Protein AF-A0A0X3PLL8-F1 (afdb_monomer_lite)

Foldseek 3Di:
DCPLVVLLVVLVVVCVVPVLPLVSLLSNLVSCVVVLVLVVSLVSLVSSCVNPVPPPSSVVSNVVSVVSVVVVVVVVVVVVVVVVVVVVVVVVVVVLCVVVVHDDDPPDDPPPDDPVLPADWDADPVRWIWDWDKDADVVQRDIDIDRTDTPPDDPVNVCCVVQPVVDGDPVPD

Radius of gyration: 30.32 Å; chains: 1; bounding box: 63×33×74 Å

Secondary structure (DSSP, 8-state):
---HHHHHHHHHHHHHH-TT-HHHHHHHHHHHHHTT-HHHHHHHHHHHHHH-TT-HHHHHHHHHHHHHHHHHHHHHHHHHHHHHHHHHHHHHHHHHHHHTTPPP--SSPP-S--GGG----EE-TT--EEEEEEEEETTTTEEEEEEEEETTS-HHHHHHHHS-TTS--TT--

pLDDT: mean 86.86, std 8.86, range [45.97, 95.44]

InterPro domains:
  IPR011990 Tetratricopeptide-like helical domain superfamily [G3DSA:1.25.40.10] (1-89)
  IPR011990 Tetratricopeptide-like helical domain superfamily [SSF48452] (1-62)
  IPR019734 Tetratricopeptide repeat [PS50005] (22-55)
  IPR044059 Cns1/TTC4, wheel domain [PF18972] (127-172)

Sequence (173 aa):
MKNYGSCVQDCRSAIKCDASHTKAYVQAAKTLILLSKYKEAVEMCTAGLEVSPSNEVLIDLKRKSEELETKSASKEAAKQSAIKNNCLQLVDAFKQLTSRGIVINMELPPVGLPESAGVQISFDHLNKIHWPVLFMYPEFGQTDFVQDVAEYVTIKHCLSQLLTPSDPPPWDV

Structure (mmCIF, N/CA/C/O backbone):
data_AF-A0A0X3PLL8-F1
#
_entry.id   AF-A0A0X3PLL8-F1
#
loop_
_atom_site.group_PDB
_atom_site.id
_atom_site.type_symbol
_atom_site.label_atom_id
_atom_site.label_alt_id
_atom_site.label_comp_id
_atom_site.label_asym_id
_atom_site.label_entity_id
_atom_site.label_seq_id
_atom_site.pdbx_PDB_ins_code
_atom_site.Cartn_x
_atom_site.Cartn_y
_atom_site.Cartn_z
_atom_site.occupancy
_atom_site.B_iso_or_equiv
_atom_site.auth_seq_id
_atom_site.auth_comp_id
_atom_site.auth_asym_id
_atom_site.auth_atom_id
_atom_site.pdbx_PDB_model_num
ATOM 1 N N . MET A 1 1 ? 3.414 1.476 35.919 1.00 45.97 1 MET A N 1
ATOM 2 C CA . MET A 1 1 ? 3.435 0.513 34.791 1.00 45.97 1 MET A CA 1
ATOM 3 C C . MET A 1 1 ? 2.052 0.455 34.156 1.00 45.97 1 MET A C 1
ATOM 5 O O . MET A 1 1 ? 1.081 0.355 34.890 1.00 45.97 1 MET A O 1
ATOM 9 N N . LYS A 1 2 ? 1.943 0.559 32.826 1.00 55.59 2 LYS A N 1
ATOM 10 C CA . LYS A 1 2 ? 0.671 0.520 32.077 1.00 55.59 2 LYS A CA 1
ATOM 11 C C . LYS A 1 2 ? 0.459 -0.875 31.462 1.00 55.59 2 LYS A C 1
ATOM 13 O O . LYS A 1 2 ? 0.557 -1.045 30.253 1.00 55.59 2 LYS A O 1
ATOM 18 N N . ASN A 1 3 ? 0.201 -1.878 32.303 1.00 76.06 3 ASN A N 1
ATOM 19 C CA . ASN A 1 3 ? -0.116 -3.242 31.856 1.00 76.06 3 ASN A CA 1
ATOM 20 C C . ASN A 1 3 ? -1.620 -3.380 31.593 1.00 76.06 3 ASN A C 1
ATOM 22 O O . ASN A 1 3 ? -2.371 -3.916 32.406 1.00 76.06 3 ASN A O 1
ATOM 26 N N . TYR A 1 4 ? -2.063 -2.873 30.443 1.00 76.56 4 TYR A N 1
ATOM 27 C CA . TYR A 1 4 ? -3.478 -2.863 30.065 1.00 76.56 4 TYR A CA 1
ATOM 28 C C . TYR A 1 4 ? -4.069 -4.275 29.896 1.00 76.56 4 TYR A C 1
ATOM 30 O O . TYR A 1 4 ? -5.219 -4.494 30.257 1.00 76.56 4 TYR A O 1
ATOM 38 N N . GLY A 1 5 ? -3.281 -5.250 29.425 1.00 75.94 5 GLY A N 1
ATOM 39 C CA . GLY A 1 5 ? -3.725 -6.646 29.297 1.00 75.94 5 GLY A CA 1
ATOM 40 C C . GLY A 1 5 ? -4.048 -7.305 30.644 1.00 75.94 5 GLY A C 1
ATOM 41 O O . GLY A 1 5 ? -5.129 -7.866 30.804 1.00 75.94 5 GLY A O 1
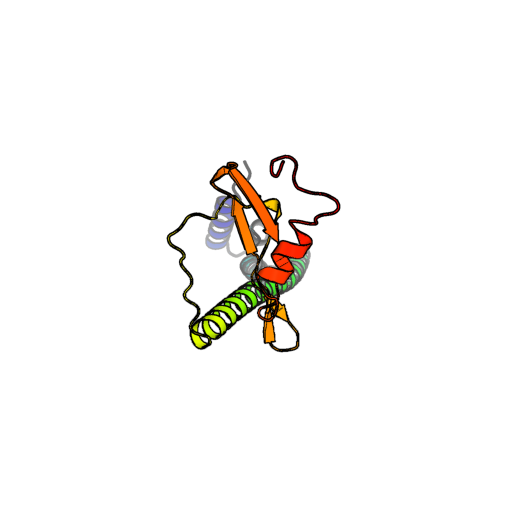ATOM 42 N N . SER A 1 6 ? -3.158 -7.154 31.632 1.00 82.62 6 SER A N 1
ATOM 43 C CA . SER A 1 6 ? -3.385 -7.647 33.003 1.00 82.62 6 SER A CA 1
ATOM 44 C C . SER A 1 6 ? -4.602 -6.976 33.635 1.00 82.62 6 SER A C 1
ATOM 46 O O . SER A 1 6 ? -5.456 -7.650 34.191 1.00 82.62 6 SER A O 1
ATOM 48 N N . CYS A 1 7 ? -4.748 -5.658 33.453 1.00 85.19 7 CYS A N 1
ATOM 49 C CA . CYS A 1 7 ? -5.857 -4.901 34.030 1.00 85.19 7 CYS A CA 1
ATOM 50 C C . CYS A 1 7 ? -7.234 -5.397 33.551 1.00 85.19 7 CYS A C 1
ATOM 52 O O . CYS A 1 7 ? -8.159 -5.489 34.357 1.00 85.19 7 CYS A O 1
ATOM 54 N N . VAL A 1 8 ? -7.383 -5.773 32.272 1.00 89.12 8 VAL A N 1
ATOM 55 C CA . VAL A 1 8 ? -8.637 -6.373 31.772 1.00 89.12 8 VAL A CA 1
ATOM 56 C C . VAL A 1 8 ? -8.911 -7.715 32.450 1.00 89.12 8 VAL A C 1
ATOM 58 O O . VAL A 1 8 ? -10.050 -7.994 32.818 1.00 89.12 8 VAL A O 1
ATOM 61 N N . GLN A 1 9 ? -7.884 -8.544 32.631 1.00 90.50 9 GLN A N 1
ATOM 62 C CA . GLN A 1 9 ? -8.017 -9.857 33.259 1.00 90.50 9 GLN A CA 1
ATOM 63 C C . GLN A 1 9 ? -8.355 -9.753 34.753 1.00 90.50 9 GLN A C 1
ATOM 65 O O . GLN A 1 9 ? -9.210 -10.496 35.241 1.00 90.50 9 GLN A O 1
ATOM 70 N N . ASP A 1 10 ? -7.766 -8.782 35.448 1.00 90.69 10 ASP A N 1
ATOM 71 C CA . ASP A 1 10 ? -8.071 -8.468 36.844 1.00 90.69 10 ASP A CA 1
ATOM 72 C C . ASP A 1 10 ? -9.520 -7.983 36.986 1.00 90.69 10 ASP A C 1
ATOM 74 O O . ASP A 1 10 ? -10.258 -8.469 37.842 1.00 90.69 10 ASP A O 1
ATOM 78 N N . CYS A 1 11 ? -9.978 -7.101 36.086 1.00 91.12 11 CYS A N 1
ATOM 79 C CA . CYS A 1 11 ? -11.372 -6.647 36.071 1.00 91.12 11 CYS A CA 1
ATOM 80 C C . CYS A 1 11 ? -12.345 -7.800 35.784 1.00 91.12 11 CYS A C 1
ATOM 82 O O . CYS A 1 11 ? -13.369 -7.911 36.452 1.00 91.12 11 CYS A O 1
ATOM 84 N N . ARG A 1 12 ? -12.026 -8.693 34.835 1.00 92.12 12 ARG A N 1
ATOM 85 C CA . ARG A 1 12 ? -12.840 -9.891 34.551 1.00 92.12 12 ARG A CA 1
ATOM 86 C C . ARG A 1 12 ? -12.913 -10.831 35.753 1.00 92.12 12 ARG A C 1
ATOM 88 O O . ARG A 1 12 ? -13.977 -11.370 36.040 1.00 92.12 12 ARG A O 1
ATOM 95 N N . SER A 1 13 ? -11.805 -11.006 36.468 1.00 91.94 13 SER A N 1
ATOM 96 C CA . SER A 1 13 ? -11.765 -11.821 37.686 1.00 91.94 13 SER A CA 1
ATOM 97 C C . SER A 1 13 ? -12.597 -11.190 38.805 1.00 91.94 13 SER A C 1
ATOM 99 O O . SER A 1 13 ? -13.370 -11.891 39.450 1.00 91.94 13 SER A O 1
ATOM 101 N N . ALA A 1 14 ? -12.521 -9.866 38.977 1.00 90.25 14 ALA A N 1
ATOM 102 C CA . ALA A 1 14 ? -13.350 -9.130 39.930 1.00 90.25 14 ALA A CA 1
ATOM 103 C C . ALA A 1 14 ? -14.849 -9.264 39.616 1.00 90.25 14 ALA A C 1
ATOM 105 O O . ALA A 1 14 ? -15.624 -9.540 40.522 1.00 90.25 14 ALA A O 1
ATOM 106 N N . ILE A 1 15 ? -15.240 -9.161 38.340 1.00 92.88 15 ILE A N 1
ATOM 107 C CA . ILE A 1 15 ? -16.625 -9.375 37.886 1.00 92.88 15 ILE A CA 1
ATOM 108 C C . ILE A 1 15 ? -17.085 -10.817 38.147 1.00 92.88 15 ILE A C 1
ATOM 110 O O . ILE A 1 15 ? -18.231 -11.049 38.514 1.00 92.88 15 ILE A O 1
ATOM 114 N N . LYS A 1 16 ? -16.196 -11.803 37.979 1.00 92.75 16 LYS A N 1
ATOM 115 C CA . LYS A 1 16 ? -16.512 -13.211 38.256 1.00 92.75 16 LYS A CA 1
ATOM 116 C C . LYS A 1 16 ? -16.749 -13.470 39.748 1.00 92.75 16 LYS A C 1
ATOM 118 O O . LYS A 1 16 ? -17.575 -14.313 40.084 1.00 92.75 16 LYS A O 1
ATOM 123 N N . CYS A 1 17 ? -16.018 -12.778 40.621 1.00 92.44 17 CYS A N 1
ATOM 124 C CA . CYS A 1 17 ? -16.203 -12.860 42.070 1.00 92.44 17 CYS A CA 1
ATOM 125 C C . CYS A 1 17 ? -17.433 -12.074 42.543 1.00 92.44 17 CYS A C 1
ATOM 127 O O . CYS A 1 17 ? -18.163 -12.548 43.407 1.00 92.44 17 CYS A O 1
ATOM 129 N N . ASP A 1 18 ? -17.657 -10.888 41.978 1.00 89.56 18 ASP A N 1
ATOM 130 C CA . ASP A 1 18 ? -18.791 -10.018 42.271 1.00 89.56 18 ASP A CA 1
ATOM 131 C C . ASP A 1 18 ? -19.335 -9.404 40.976 1.00 89.56 18 ASP A C 1
ATOM 133 O O . ASP A 1 18 ? -18.842 -8.390 40.468 1.00 89.56 18 ASP A O 1
ATOM 137 N N . ALA A 1 19 ? -20.404 -10.012 40.462 1.00 89.75 19 ALA A N 1
ATOM 138 C CA . ALA A 1 19 ? -21.064 -9.557 39.246 1.00 89.75 19 ALA A CA 1
ATOM 139 C C . ALA A 1 19 ? -21.735 -8.184 39.415 1.00 89.75 19 ALA A C 1
ATOM 141 O O . ALA A 1 19 ? -22.005 -7.527 38.411 1.00 89.75 19 ALA A O 1
ATOM 142 N N . SER A 1 20 ? -21.965 -7.723 40.654 1.00 89.44 20 SER A N 1
ATOM 143 C CA . SER A 1 20 ? -22.553 -6.413 40.946 1.00 89.44 20 SER A CA 1
ATOM 144 C C . SER A 1 20 ? -21.531 -5.265 40.923 1.00 89.44 20 SER A C 1
ATOM 146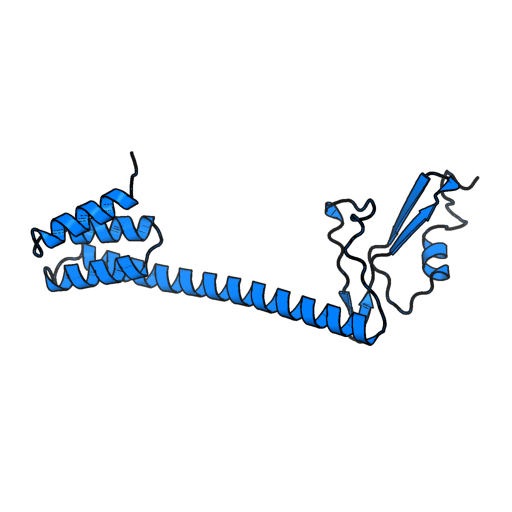 O O . SER A 1 20 ? -21.896 -4.088 40.996 1.00 89.44 20 SER A O 1
ATOM 148 N N . HIS A 1 21 ? -20.237 -5.577 40.776 1.00 90.44 21 HIS A N 1
ATOM 149 C CA . HIS A 1 21 ? -19.154 -4.610 40.911 1.00 90.44 21 HIS A CA 1
ATOM 150 C C . HIS A 1 21 ? -19.021 -3.654 39.708 1.00 90.44 21 HIS A C 1
ATOM 152 O O . HIS A 1 21 ? -18.151 -3.788 38.843 1.00 90.44 21 HIS A O 1
ATOM 158 N N . THR A 1 22 ? -19.848 -2.604 39.681 1.00 89.31 22 THR A N 1
ATO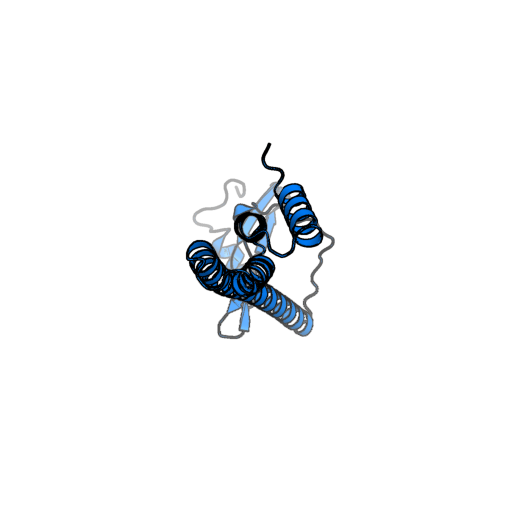M 159 C CA . THR A 1 22 ? -19.955 -1.642 38.565 1.00 89.31 22 THR A CA 1
ATOM 160 C C . THR A 1 22 ? -18.624 -0.972 38.189 1.00 89.31 22 THR A C 1
ATOM 162 O O . THR A 1 22 ? -18.370 -0.695 37.015 1.00 89.31 22 THR A O 1
ATOM 165 N N . LYS A 1 23 ? -17.728 -0.733 39.159 1.00 90.31 23 LYS A N 1
ATOM 166 C CA . LYS A 1 23 ? -16.418 -0.104 38.903 1.00 90.31 23 LYS A CA 1
ATOM 167 C C . LYS A 1 23 ? -15.497 -0.979 38.047 1.00 90.31 23 LYS A C 1
ATOM 169 O O . LYS A 1 23 ? -14.766 -0.421 37.227 1.00 90.31 23 LYS A O 1
ATOM 174 N N . ALA A 1 24 ? -15.552 -2.309 38.178 1.00 92.56 24 ALA A N 1
ATOM 175 C CA . ALA A 1 24 ? -14.764 -3.195 37.319 1.00 92.56 24 ALA A CA 1
ATOM 176 C C . ALA A 1 24 ? -15.238 -3.151 35.867 1.00 92.56 24 ALA A C 1
ATOM 178 O O . ALA A 1 24 ? -14.392 -3.117 34.979 1.00 92.56 24 ALA A O 1
ATOM 179 N N . TYR A 1 25 ? -16.547 -3.059 35.608 1.00 93.50 25 TYR A N 1
ATOM 180 C CA . TYR A 1 25 ? -17.060 -2.889 34.242 1.00 93.50 25 TYR A CA 1
ATOM 181 C C . TYR A 1 25 ? -16.582 -1.577 33.612 1.00 93.50 25 TYR A C 1
ATOM 183 O O . TYR A 1 25 ? -16.066 -1.578 32.494 1.00 93.50 25 TYR A O 1
ATOM 191 N N . VAL A 1 26 ? -16.665 -0.462 34.351 1.00 93.81 26 VAL A N 1
ATOM 192 C CA . VAL A 1 26 ? -16.171 0.848 33.887 1.00 93.81 26 VAL A CA 1
ATOM 193 C C . VAL A 1 26 ? -14.673 0.790 33.577 1.00 93.81 26 VAL A C 1
ATOM 195 O O . VAL A 1 26 ? -14.226 1.283 32.538 1.00 93.81 26 VAL A O 1
ATOM 198 N N . GLN A 1 27 ? -13.881 0.191 34.470 1.00 94.19 27 GLN A N 1
ATOM 199 C CA . GLN A 1 27 ? -12.434 0.094 34.302 1.00 94.19 27 GLN A CA 1
ATOM 200 C C . GLN A 1 27 ? -12.046 -0.858 33.159 1.00 94.19 27 GLN A C 1
ATOM 202 O O . GLN A 1 27 ? -11.142 -0.532 32.382 1.00 94.19 27 GLN A O 1
ATOM 207 N N . ALA A 1 28 ? -12.753 -1.979 32.997 1.00 93.56 28 ALA A N 1
ATOM 208 C CA . ALA A 1 28 ? -12.575 -2.906 31.884 1.00 93.56 28 ALA A CA 1
ATOM 209 C C . ALA A 1 28 ? -12.850 -2.213 30.546 1.00 93.56 28 ALA A C 1
ATOM 211 O O . ALA A 1 28 ? -11.991 -2.235 29.665 1.00 93.56 28 ALA A O 1
ATOM 212 N N . ALA A 1 29 ? -13.988 -1.525 30.417 1.00 94.69 29 ALA A N 1
ATOM 213 C CA . ALA A 1 29 ? -14.362 -0.808 29.201 1.00 94.69 29 ALA A CA 1
ATOM 214 C C . ALA A 1 29 ? -13.333 0.270 28.824 1.00 94.69 29 ALA A C 1
ATOM 216 O O . ALA A 1 29 ? -12.842 0.292 27.695 1.00 94.69 29 ALA A O 1
ATOM 217 N N . LYS A 1 30 ? -12.911 1.112 29.782 1.00 94.56 30 LYS A N 1
ATOM 218 C CA . LYS A 1 30 ? -11.845 2.109 29.562 1.00 94.56 30 LYS A CA 1
ATOM 219 C C . LYS A 1 30 ? -10.550 1.467 29.066 1.00 94.56 30 LYS A C 1
ATOM 221 O O . LYS A 1 30 ? -9.910 1.988 28.155 1.00 94.56 30 LYS A O 1
ATOM 226 N N . THR A 1 31 ? -10.166 0.340 29.656 1.00 93.62 31 THR A N 1
ATOM 227 C CA . THR A 1 31 ? -8.930 -0.364 29.304 1.00 93.62 31 THR A CA 1
ATOM 228 C C . THR A 1 31 ? -9.017 -1.001 27.915 1.00 93.62 31 THR A C 1
ATOM 230 O O . THR A 1 31 ? -8.065 -0.919 27.142 1.00 93.62 31 THR A O 1
ATOM 233 N N . LEU A 1 32 ? -10.170 -1.564 27.551 1.00 93.81 32 LEU A N 1
ATOM 234 C CA . LEU A 1 32 ? -10.421 -2.140 26.228 1.00 93.81 32 LEU A C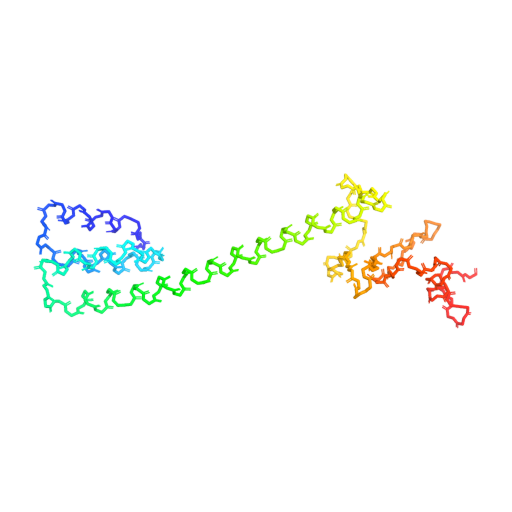A 1
ATOM 235 C C . LEU A 1 32 ? -10.428 -1.078 25.120 1.00 93.81 32 LEU A C 1
ATOM 237 O O . LEU A 1 32 ? -9.855 -1.315 24.057 1.00 93.81 32 LEU A O 1
ATOM 241 N N . ILE A 1 33 ? -10.968 0.117 25.386 1.00 93.38 33 ILE A N 1
ATOM 242 C CA . ILE A 1 33 ? -10.871 1.267 24.470 1.00 93.38 33 ILE A CA 1
ATOM 243 C C . ILE A 1 33 ? -9.403 1.650 24.227 1.00 93.38 33 ILE A C 1
ATOM 245 O O . ILE A 1 33 ? -9.017 1.887 23.084 1.00 93.38 33 ILE A O 1
ATOM 249 N N . LEU A 1 34 ? -8.568 1.678 25.276 1.00 91.62 34 LEU A N 1
ATOM 250 C CA . LEU A 1 34 ? -7.130 1.962 25.146 1.00 91.62 34 LEU A CA 1
ATOM 251 C C . LEU A 1 34 ? -6.386 0.884 24.342 1.00 91.62 34 LEU A C 1
ATOM 253 O O . LEU A 1 34 ? -5.420 1.197 23.652 1.00 91.62 34 LEU A O 1
ATOM 257 N N . LEU A 1 35 ? -6.853 -0.364 24.393 1.00 91.44 35 LEU A N 1
ATOM 258 C CA . LEU A 1 35 ? -6.341 -1.477 23.588 1.00 91.44 35 LEU A CA 1
ATOM 259 C C . LEU A 1 35 ? -6.934 -1.534 22.170 1.00 91.44 35 LEU A C 1
ATOM 261 O O . LEU A 1 35 ? -6.649 -2.473 21.434 1.00 91.44 35 LEU A O 1
ATOM 265 N N . SER A 1 36 ? -7.760 -0.558 21.777 1.00 91.81 36 SER A N 1
ATOM 266 C CA . SER A 1 36 ? -8.498 -0.543 20.503 1.00 91.81 36 SER A CA 1
ATOM 267 C C . SER A 1 36 ? -9.415 -1.758 20.282 1.00 91.81 36 SER A C 1
ATOM 269 O O . SER A 1 36 ? -9.808 -2.066 19.159 1.00 91.81 36 SER A O 1
ATOM 271 N N . LYS A 1 37 ? -9.798 -2.443 21.366 1.00 92.50 37 LYS A N 1
ATOM 272 C CA . LYS A 1 37 ? -10.725 -3.581 21.379 1.00 92.50 37 LYS A CA 1
ATOM 273 C C . LYS A 1 37 ? -12.153 -3.084 21.597 1.00 92.50 37 LYS A C 1
ATOM 275 O O . LYS A 1 37 ? -12.775 -3.365 22.619 1.00 92.50 37 LYS A O 1
ATOM 280 N N . TYR A 1 38 ? -12.652 -2.290 20.653 1.00 94.00 38 TYR A N 1
ATOM 281 C CA . TYR A 1 38 ? -13.910 -1.550 20.813 1.00 94.00 38 TYR A CA 1
ATOM 282 C C . TYR A 1 38 ? -15.129 -2.464 20.973 1.00 94.00 38 TYR A C 1
ATOM 284 O O . TYR A 1 38 ? -15.948 -2.217 21.851 1.00 94.00 38 TYR A O 1
ATOM 292 N N . LYS A 1 39 ? -15.191 -3.569 20.220 1.00 93.50 39 LYS A N 1
ATOM 293 C CA . LYS A 1 39 ? -16.268 -4.562 20.329 1.00 93.50 39 LYS A CA 1
ATOM 294 C C . LYS A 1 39 ? -16.365 -5.170 21.732 1.00 93.50 39 LYS A C 1
ATOM 296 O O . LYS A 1 39 ? -17.421 -5.139 22.355 1.00 93.50 39 LYS A O 1
ATOM 301 N N . GLU A 1 40 ? -15.231 -5.623 22.274 1.00 93.50 40 GLU A N 1
ATOM 302 C CA . GLU A 1 40 ? -15.164 -6.133 23.651 1.00 93.50 40 GLU A CA 1
ATOM 303 C C . GLU A 1 40 ? -15.544 -5.033 24.667 1.00 93.50 40 GLU A C 1
ATOM 305 O O . GLU A 1 40 ? -16.154 -5.323 25.693 1.00 93.50 40 GLU A O 1
ATOM 310 N N . ALA A 1 41 ? -15.212 -3.761 24.408 1.00 95.00 41 ALA A N 1
ATOM 311 C CA . ALA A 1 41 ? -15.599 -2.652 25.284 1.00 95.00 41 ALA A CA 1
ATOM 312 C C . ALA A 1 41 ? -17.123 -2.423 25.305 1.00 95.00 41 ALA A C 1
ATOM 314 O O . ALA A 1 41 ? -17.684 -2.213 26.380 1.00 95.00 41 ALA A O 1
ATOM 315 N N . VAL A 1 42 ? -17.797 -2.509 24.151 1.00 95.44 42 VAL A N 1
ATOM 316 C CA . VAL A 1 42 ? -19.266 -2.412 24.044 1.00 95.44 42 VAL A CA 1
ATOM 317 C C . VAL A 1 42 ? -19.950 -3.549 24.805 1.00 95.44 42 VAL A C 1
ATOM 319 O O . VAL A 1 42 ? -20.920 -3.307 25.530 1.00 95.44 42 VAL A O 1
ATOM 322 N N . GLU A 1 43 ? -19.424 -4.771 24.694 1.00 94.94 43 GLU A N 1
ATOM 323 C CA . GLU A 1 43 ? -19.909 -5.939 25.439 1.00 94.94 43 GLU A CA 1
ATOM 324 C C . GLU A 1 43 ? -19.786 -5.719 26.956 1.00 94.94 43 GLU A C 1
ATOM 326 O O . GLU A 1 43 ? -20.760 -5.901 27.688 1.00 94.94 43 GLU A O 1
ATOM 331 N N . MET A 1 44 ? -18.630 -5.235 27.434 1.00 93.56 44 MET A N 1
ATOM 332 C CA . MET A 1 44 ? -18.428 -4.929 28.859 1.00 93.56 44 MET A CA 1
ATOM 333 C C . MET A 1 44 ? -19.332 -3.802 29.363 1.00 93.56 44 MET A C 1
ATOM 335 O O . MET A 1 44 ? -19.848 -3.891 30.477 1.00 93.56 44 MET A O 1
ATOM 339 N N . CYS A 1 45 ? -19.552 -2.750 28.570 1.00 94.44 45 CYS A N 1
ATOM 340 C CA . CYS A 1 45 ? -20.483 -1.692 28.953 1.00 94.44 45 CYS A CA 1
ATOM 341 C C . CYS A 1 45 ? -21.925 -2.195 29.017 1.00 94.44 45 CYS A C 1
ATOM 343 O O . CYS A 1 45 ? -22.656 -1.819 29.926 1.00 94.44 45 CYS A O 1
ATOM 345 N N . THR A 1 46 ? -22.334 -3.048 28.074 1.00 94.62 46 THR A N 1
ATOM 346 C CA . THR A 1 46 ? -23.695 -3.596 28.033 1.00 94.62 46 THR A CA 1
ATOM 347 C C . THR A 1 46 ? -23.958 -4.486 29.247 1.00 94.62 46 THR A C 1
ATOM 349 O O . THR A 1 46 ? -24.938 -4.255 29.946 1.00 94.62 46 THR A O 1
ATOM 352 N N . ALA A 1 47 ? -23.028 -5.386 29.585 1.00 93.50 47 ALA A N 1
ATOM 353 C CA . ALA A 1 47 ? -23.115 -6.196 30.802 1.00 93.50 47 ALA A CA 1
ATOM 354 C C . ALA A 1 47 ? -23.131 -5.336 32.083 1.00 93.50 47 ALA A C 1
ATOM 356 O O . ALA A 1 47 ? -23.901 -5.585 33.005 1.00 93.50 47 ALA A O 1
ATOM 357 N N . GLY A 1 48 ? -22.325 -4.269 32.141 1.00 92.44 48 GLY A N 1
ATOM 358 C CA . GLY A 1 48 ? -22.334 -3.352 33.285 1.00 92.44 48 GLY A CA 1
ATOM 359 C C . GLY A 1 48 ? -23.647 -2.570 33.441 1.00 92.44 48 GLY A C 1
ATOM 360 O O . GLY A 1 48 ? -24.035 -2.246 34.565 1.00 92.44 48 GLY A O 1
ATOM 361 N N . LEU A 1 49 ? -24.338 -2.271 32.336 1.00 93.12 49 LEU A N 1
ATOM 362 C CA . LEU A 1 49 ? -25.632 -1.579 32.335 1.00 93.12 49 LEU A CA 1
ATOM 363 C C . LEU A 1 49 ? -26.792 -2.490 32.748 1.00 93.12 49 LEU A C 1
ATOM 365 O O . LEU A 1 49 ? -27.760 -1.988 33.307 1.00 93.12 49 LEU A O 1
ATOM 369 N N . GLU A 1 50 ? -26.695 -3.808 32.550 1.00 93.38 50 GLU A N 1
ATOM 370 C CA . GLU A 1 50 ? -27.666 -4.764 33.113 1.00 93.38 50 GLU A CA 1
ATOM 371 C C . GLU A 1 50 ? -27.659 -4.733 34.650 1.00 93.38 50 GLU A C 1
ATOM 373 O O . GLU A 1 50 ? -28.698 -4.871 35.291 1.00 93.38 50 GLU A O 1
ATOM 378 N N . VAL A 1 51 ? -26.485 -4.491 35.241 1.00 91.00 51 VAL A N 1
ATOM 379 C CA . VAL A 1 51 ? -26.282 -4.407 36.694 1.00 91.00 51 VAL A CA 1
ATOM 380 C C . VAL A 1 51 ? -26.622 -3.017 37.238 1.00 91.00 51 VAL A C 1
ATOM 382 O O . VAL A 1 51 ? -27.193 -2.886 38.318 1.00 91.00 51 VAL A O 1
ATOM 385 N N . SER A 1 52 ? -26.249 -1.960 36.512 1.00 89.38 52 SER A N 1
ATOM 386 C CA . SER A 1 52 ? -26.486 -0.570 36.909 1.00 89.38 52 SER A CA 1
ATOM 387 C C . SER A 1 52 ? -27.011 0.249 35.723 1.00 89.38 52 SER A C 1
ATOM 389 O O . SER A 1 52 ? -26.238 0.959 35.070 1.00 89.38 52 SER A O 1
ATOM 391 N N . PRO A 1 53 ? -28.331 0.194 35.450 1.00 89.19 53 PRO A N 1
ATOM 392 C CA . PRO A 1 53 ? -28.925 0.824 34.266 1.00 89.19 53 PRO A CA 1
ATOM 393 C C . PRO A 1 53 ? -28.774 2.348 34.217 1.00 89.19 53 PRO A C 1
ATOM 395 O O . PRO A 1 53 ? -28.757 2.935 33.141 1.00 89.19 53 PRO A O 1
ATOM 398 N N . SER A 1 54 ? -28.646 2.997 35.380 1.00 90.44 54 SER A N 1
ATOM 399 C CA . SER A 1 54 ? -28.545 4.458 35.500 1.00 90.44 54 SER A CA 1
ATOM 400 C C . SER A 1 54 ? -27.099 4.976 35.526 1.00 90.44 54 SER A C 1
ATOM 402 O O . SER A 1 54 ? -26.867 6.137 35.864 1.00 90.44 54 SER A O 1
ATOM 404 N N . ASN A 1 55 ? -26.101 4.136 35.229 1.00 91.38 55 ASN A N 1
ATOM 405 C CA . ASN A 1 55 ? -24.704 4.555 35.278 1.00 91.38 55 ASN A CA 1
ATOM 406 C C . ASN A 1 55 ? -24.312 5.368 34.032 1.00 91.38 55 ASN A C 1
ATOM 408 O O . ASN A 1 55 ? -23.962 4.807 32.993 1.00 91.38 55 ASN A O 1
ATOM 412 N N . GLU A 1 56 ? -24.299 6.695 34.162 1.00 93.50 56 GLU A N 1
ATOM 413 C CA . GLU A 1 56 ? -23.956 7.621 33.072 1.00 93.50 56 GLU A CA 1
ATOM 414 C C . GLU A 1 56 ? -22.579 7.348 32.444 1.00 93.50 56 GLU A C 1
ATOM 416 O O . GLU A 1 56 ? -22.406 7.486 31.234 1.00 93.50 56 GLU A O 1
ATOM 421 N N . VAL A 1 57 ? -21.601 6.897 33.239 1.00 93.94 57 VAL A N 1
ATOM 422 C CA . VAL A 1 57 ? -20.242 6.617 32.749 1.00 93.94 57 VAL A CA 1
ATOM 423 C C . VAL A 1 57 ? -20.238 5.426 31.792 1.00 93.94 57 VAL A C 1
ATOM 425 O O . VAL A 1 57 ? -19.542 5.460 30.779 1.00 93.94 57 VAL A O 1
ATOM 428 N N . LEU A 1 58 ? -21.002 4.372 32.087 1.00 92.50 58 LEU A N 1
ATOM 429 C CA . LEU A 1 58 ? -21.112 3.208 31.204 1.00 92.50 58 LEU A CA 1
ATOM 430 C C . LEU A 1 58 ? -21.864 3.540 29.912 1.00 92.50 58 LEU A C 1
ATOM 432 O O . LEU A 1 58 ? -21.468 3.060 28.850 1.00 92.50 58 LEU A O 1
ATOM 436 N N . ILE A 1 59 ? -22.892 4.391 29.987 1.00 93.94 59 ILE A N 1
ATOM 437 C CA . ILE A 1 59 ? -23.627 4.874 28.810 1.00 93.94 59 ILE A CA 1
ATOM 438 C C . ILE A 1 59 ? -22.685 5.657 27.885 1.00 93.94 59 ILE A C 1
ATOM 440 O O . ILE A 1 59 ? -22.609 5.364 26.689 1.00 93.94 59 ILE A O 1
ATOM 444 N N . ASP A 1 60 ? -21.913 6.604 28.429 1.00 95.19 60 ASP A N 1
ATOM 445 C CA . ASP A 1 60 ? -20.974 7.403 27.635 1.00 95.19 60 ASP A CA 1
ATOM 446 C C . ASP A 1 60 ? -19.847 6.547 27.035 1.00 95.19 60 ASP A C 1
ATOM 448 O O . ASP A 1 60 ? -19.524 6.665 25.849 1.00 95.19 60 ASP A O 1
ATOM 452 N N . LEU A 1 61 ? -19.287 5.616 27.818 1.00 94.62 61 LEU A N 1
ATOM 453 C CA . LEU A 1 61 ? -18.258 4.691 27.335 1.00 94.62 61 LEU A CA 1
ATOM 454 C C . LEU A 1 61 ? -18.779 3.754 26.245 1.00 94.62 61 LEU A C 1
ATOM 456 O O . LEU A 1 61 ? -18.032 3.458 25.310 1.00 94.62 61 LEU A O 1
ATOM 460 N N . LYS A 1 62 ? -20.033 3.294 26.340 1.00 94.81 62 LYS A N 1
ATOM 461 C CA . LYS A 1 62 ? -20.671 2.473 25.304 1.00 94.81 62 LYS A CA 1
ATOM 462 C C . LYS A 1 62 ? -20.778 3.245 23.995 1.00 94.81 62 LYS A C 1
ATOM 464 O O . LYS A 1 62 ? -20.199 2.809 23.003 1.00 94.81 62 LYS A O 1
ATOM 469 N N . ARG A 1 63 ? -21.401 4.428 24.025 1.00 95.44 63 ARG A N 1
ATOM 470 C CA . ARG A 1 63 ? -21.545 5.307 22.855 1.00 95.44 63 ARG A CA 1
ATOM 471 C C . ARG A 1 63 ? -20.190 5.602 22.211 1.00 95.44 63 ARG A C 1
ATOM 473 O O . ARG A 1 63 ? -20.013 5.443 21.007 1.00 95.44 63 ARG A O 1
ATOM 480 N N . LYS A 1 64 ? -19.194 5.966 23.025 1.00 95.38 64 LYS A N 1
ATOM 481 C CA . LYS A 1 64 ? -17.829 6.222 22.551 1.00 95.38 64 LYS A CA 1
ATOM 482 C C . LYS A 1 64 ? -17.190 4.989 21.906 1.00 95.38 64 LYS A C 1
ATOM 484 O O . LYS A 1 64 ? -16.459 5.129 20.929 1.00 95.38 64 LYS A O 1
ATOM 489 N N . SER A 1 65 ? -17.431 3.797 22.447 1.00 94.25 65 SER A N 1
ATOM 490 C CA . SER A 1 65 ? -16.891 2.548 21.898 1.00 94.25 65 SER A CA 1
ATOM 491 C C . SER A 1 65 ? -17.543 2.189 20.562 1.00 94.25 65 SER A C 1
ATOM 493 O O . SER A 1 65 ? -16.821 1.839 19.636 1.00 94.25 65 SER A O 1
ATOM 495 N N . GLU A 1 66 ? -18.858 2.365 20.418 1.00 94.81 66 GLU A N 1
ATOM 496 C CA . GLU A 1 66 ? -19.596 2.150 19.160 1.00 94.81 66 GLU A CA 1
ATOM 497 C C . GLU A 1 66 ? -19.145 3.135 18.059 1.00 94.81 66 GLU A C 1
ATOM 499 O O . GLU A 1 66 ? -18.879 2.752 16.915 1.00 94.81 66 GLU A O 1
ATOM 504 N N . GLU A 1 67 ? -18.962 4.415 18.407 1.00 94.38 67 GLU A N 1
ATOM 505 C CA . GLU A 1 67 ? -18.409 5.426 17.494 1.00 94.38 67 GLU A CA 1
ATOM 506 C C . GLU A 1 67 ? -16.975 5.091 17.044 1.00 94.38 67 GLU A C 1
ATOM 508 O O . GLU A 1 67 ? -16.593 5.347 15.899 1.00 94.38 67 GLU A O 1
ATOM 513 N N . LEU A 1 68 ? -16.147 4.540 17.936 1.00 92.81 68 LEU A N 1
ATOM 514 C CA . LEU A 1 68 ? -14.779 4.134 17.606 1.00 92.81 68 LEU A CA 1
ATOM 515 C C . LEU A 1 68 ? -14.741 2.832 16.799 1.00 92.81 68 LEU A C 1
ATOM 517 O O . LEU A 1 68 ? -13.923 2.718 15.886 1.00 92.81 68 LEU A O 1
ATOM 521 N N . GLU A 1 69 ? -15.633 1.884 17.079 1.00 92.31 69 GLU A N 1
ATOM 522 C CA . GLU A 1 69 ? -15.767 0.632 16.337 1.00 92.31 69 GLU A CA 1
ATOM 523 C C . GLU A 1 69 ? -16.142 0.893 14.878 1.00 92.31 69 GLU A C 1
ATOM 525 O O . GLU A 1 69 ? -15.449 0.428 13.978 1.00 92.31 69 GLU A O 1
ATOM 530 N N . THR A 1 70 ? -17.169 1.708 14.629 1.00 89.56 70 THR A N 1
ATOM 531 C CA . THR A 1 70 ? -17.602 2.076 13.268 1.00 89.56 70 THR A CA 1
ATOM 532 C C . THR A 1 70 ? -16.502 2.808 12.486 1.00 89.56 70 THR A C 1
ATOM 534 O O . THR A 1 70 ? -16.241 2.505 11.315 1.00 89.56 70 THR A O 1
ATOM 537 N N . LYS A 1 71 ? -15.771 3.723 13.137 1.00 89.69 71 LYS A N 1
ATOM 538 C CA . LYS A 1 71 ? -14.602 4.398 12.543 1.00 89.69 71 LYS A CA 1
ATOM 539 C C . LYS A 1 71 ? -13.435 3.443 12.277 1.00 89.69 71 LYS A C 1
ATOM 541 O O . LYS A 1 71 ? -12.730 3.608 11.286 1.00 89.69 71 LYS A O 1
ATOM 546 N N . SER A 1 72 ? -13.203 2.465 13.148 1.00 87.00 72 SER A N 1
ATOM 547 C CA . SER A 1 72 ? -12.136 1.474 12.980 1.00 87.00 72 SER A CA 1
ATOM 548 C C . SER A 1 72 ? -12.472 0.475 11.874 1.00 87.00 72 SER A C 1
ATOM 550 O O . SER A 1 72 ? -11.660 0.255 10.982 1.00 87.00 72 SER A O 1
ATOM 552 N N . ALA A 1 73 ? -13.696 -0.054 11.865 1.00 86.00 73 ALA A N 1
ATOM 553 C CA . ALA A 1 73 ? -14.183 -0.989 10.858 1.00 86.00 73 ALA A CA 1
ATOM 554 C C . ALA A 1 73 ? -14.176 -0.375 9.453 1.00 86.00 73 ALA A C 1
ATOM 556 O O . ALA A 1 73 ? -13.729 -1.018 8.510 1.00 86.00 73 ALA A O 1
ATOM 557 N N . SER A 1 74 ? -14.596 0.887 9.307 1.00 82.94 74 SER A N 1
ATOM 558 C CA . SER A 1 74 ? -14.529 1.587 8.016 1.00 82.94 74 SER A CA 1
ATOM 559 C C . SER A 1 74 ? -13.088 1.806 7.543 1.00 82.94 74 SER A C 1
ATOM 561 O O . SER A 1 74 ? -12.796 1.592 6.368 1.00 82.94 74 SER A O 1
ATOM 563 N N . LYS A 1 75 ? -12.159 2.154 8.444 1.00 82.50 75 LYS A N 1
ATOM 564 C CA . LYS A 1 75 ? -10.724 2.248 8.121 1.00 82.50 75 LYS A CA 1
ATOM 565 C C . LYS A 1 75 ? -10.119 0.898 7.738 1.00 82.50 75 LYS A C 1
ATOM 567 O O . LYS A 1 75 ? -9.335 0.839 6.796 1.00 82.50 75 LYS A O 1
ATOM 572 N N . GLU A 1 76 ? -10.463 -0.167 8.451 1.00 81.75 76 GLU A N 1
ATOM 573 C CA . GLU A 1 76 ? -9.955 -1.516 8.194 1.00 81.75 76 GLU A CA 1
ATOM 574 C C . GLU A 1 76 ? -10.502 -2.071 6.874 1.00 81.75 76 GLU A C 1
ATOM 576 O O . GLU A 1 76 ? -9.739 -2.573 6.052 1.00 81.75 76 GLU A O 1
ATOM 581 N N . ALA A 1 77 ? -11.796 -1.877 6.605 1.00 82.62 77 ALA A N 1
ATOM 582 C CA . ALA A 1 77 ? -12.415 -2.222 5.330 1.00 82.62 77 ALA A CA 1
ATOM 583 C C . ALA A 1 77 ? -11.804 -1.425 4.168 1.00 82.62 77 ALA A C 1
ATOM 585 O O . ALA A 1 77 ? -11.503 -2.002 3.125 1.00 82.62 77 ALA A O 1
ATOM 586 N N . ALA A 1 78 ? -11.547 -0.124 4.352 1.00 83.25 78 ALA A N 1
ATOM 587 C CA . ALA A 1 78 ? -10.873 0.696 3.348 1.00 83.25 78 ALA A CA 1
ATOM 588 C C . ALA A 1 78 ? -9.458 0.172 3.054 1.00 83.25 78 ALA A C 1
ATOM 590 O O . ALA A 1 78 ? -9.118 -0.042 1.891 1.00 83.25 78 ALA A O 1
ATOM 591 N N . LYS A 1 79 ? -8.660 -0.129 4.088 1.00 79.31 79 LYS A N 1
ATOM 592 C CA . LYS A 1 79 ? -7.322 -0.724 3.926 1.00 79.31 79 LYS A CA 1
ATOM 593 C C . LYS A 1 79 ? -7.373 -2.081 3.224 1.00 79.31 79 LYS A C 1
ATOM 595 O O . LYS A 1 79 ? -6.624 -2.299 2.277 1.00 79.31 79 LYS A O 1
ATOM 600 N N . GLN A 1 80 ? -8.270 -2.973 3.642 1.00 78.00 80 GLN A N 1
ATOM 601 C CA . GLN A 1 80 ? -8.430 -4.291 3.022 1.00 78.00 80 GLN A CA 1
ATOM 602 C C . GLN A 1 80 ? -8.886 -4.183 1.567 1.00 78.00 80 GLN A C 1
ATOM 604 O O . GLN A 1 80 ? -8.374 -4.905 0.714 1.00 78.00 80 GLN A O 1
ATOM 609 N N . SER A 1 81 ? -9.796 -3.257 1.257 1.00 79.50 81 SER A N 1
ATOM 610 C CA . SER A 1 81 ? -10.229 -3.003 -0.118 1.00 79.50 81 SER A CA 1
ATOM 611 C C . SER A 1 81 ? -9.098 -2.446 -0.987 1.00 79.50 81 SER A C 1
ATOM 613 O O . SER A 1 81 ? -8.942 -2.894 -2.118 1.00 79.50 81 SER A O 1
ATOM 615 N N . ALA A 1 82 ? -8.251 -1.560 -0.451 1.00 78.25 82 ALA A N 1
ATOM 616 C CA . ALA A 1 82 ? -7.089 -1.026 -1.158 1.00 78.25 82 ALA A CA 1
ATOM 617 C C . ALA A 1 82 ? -6.050 -2.120 -1.449 1.00 78.25 82 ALA A C 1
ATOM 619 O O . ALA A 1 82 ? -5.598 -2.251 -2.582 1.00 78.25 82 ALA A O 1
ATOM 620 N N . ILE A 1 83 ? -5.730 -2.965 -0.462 1.00 77.38 83 ILE A N 1
ATOM 621 C CA . ILE A 1 83 ? -4.807 -4.097 -0.643 1.00 77.38 83 ILE A CA 1
ATOM 622 C C . ILE A 1 83 ? -5.365 -5.087 -1.668 1.00 77.38 83 ILE A C 1
ATOM 624 O O . ILE A 1 83 ? -4.646 -5.528 -2.564 1.00 77.38 83 ILE A O 1
ATOM 628 N N . LYS A 1 84 ? -6.656 -5.422 -1.563 1.00 81.94 84 LYS A N 1
ATOM 629 C CA . LYS A 1 84 ? -7.320 -6.330 -2.500 1.00 81.94 84 LYS A CA 1
ATOM 630 C C . LYS A 1 84 ? -7.310 -5.764 -3.919 1.00 81.94 84 LYS A C 1
ATOM 632 O O . LYS A 1 84 ? -6.971 -6.497 -4.841 1.00 81.94 84 LYS A O 1
ATOM 637 N N . ASN A 1 85 ? -7.631 -4.483 -4.092 1.00 81.38 85 ASN A N 1
ATOM 638 C CA . ASN A 1 85 ? -7.610 -3.824 -5.397 1.00 81.38 85 ASN A CA 1
ATOM 639 C C . ASN A 1 85 ? -6.197 -3.785 -5.990 1.00 81.38 85 ASN A C 1
ATOM 641 O O . ASN A 1 85 ? -6.037 -4.160 -7.145 1.00 81.38 85 ASN A O 1
ATOM 645 N N . ASN A 1 86 ? -5.175 -3.442 -5.202 1.00 78.69 86 ASN A N 1
ATOM 646 C CA . ASN A 1 86 ? -3.782 -3.454 -5.662 1.00 78.69 86 ASN A CA 1
ATOM 647 C C . ASN A 1 86 ? -3.332 -4.863 -6.079 1.00 78.69 86 ASN A C 1
ATOM 649 O O . ASN A 1 86 ? -2.694 -5.035 -7.114 1.00 78.69 86 ASN A O 1
ATOM 653 N N . CYS A 1 87 ? -3.696 -5.891 -5.307 1.00 81.19 87 CYS A N 1
ATOM 654 C CA . CYS A 1 87 ? -3.380 -7.279 -5.644 1.00 81.19 87 CYS A CA 1
ATOM 655 C C . CYS A 1 87 ? -4.079 -7.721 -6.940 1.00 81.19 87 CYS A C 1
ATOM 657 O O . CYS A 1 87 ? -3.456 -8.333 -7.805 1.00 81.19 87 CYS A O 1
ATOM 659 N N . LEU A 1 88 ? -5.355 -7.361 -7.112 1.00 83.88 88 LEU A N 1
ATOM 660 C CA . LEU A 1 88 ? -6.100 -7.644 -8.339 1.00 83.88 88 LEU A CA 1
ATOM 661 C C . LEU A 1 88 ? -5.492 -6.937 -9.555 1.00 83.88 88 LEU A C 1
ATOM 663 O O . LEU A 1 88 ? -5.362 -7.565 -10.601 1.00 83.88 88 LEU A O 1
ATOM 667 N N . GLN A 1 89 ? -5.080 -5.675 -9.408 1.00 82.94 89 GLN A N 1
ATOM 668 C CA . GLN A 1 89 ? -4.407 -4.917 -10.465 1.00 82.94 89 GLN A CA 1
ATOM 669 C C . GLN A 1 89 ? -3.075 -5.553 -10.867 1.00 82.94 89 GLN A C 1
ATOM 671 O O . GLN A 1 89 ? -2.816 -5.707 -12.056 1.00 82.94 89 GLN A O 1
ATOM 676 N N . LEU A 1 90 ? -2.255 -5.983 -9.901 1.00 83.38 90 LEU A N 1
ATOM 677 C CA . LEU A 1 90 ? -0.997 -6.675 -10.192 1.00 83.38 90 LEU A CA 1
ATOM 678 C C . LEU A 1 90 ? -1.243 -7.988 -10.938 1.00 83.38 90 LEU A C 1
ATOM 680 O O . LEU A 1 90 ? -0.613 -8.242 -11.959 1.00 83.38 90 LEU A O 1
ATOM 684 N N . VAL A 1 91 ? -2.180 -8.812 -10.463 1.00 86.62 91 VAL A N 1
ATOM 685 C CA . VAL A 1 91 ? -2.525 -10.081 -11.121 1.00 86.62 91 VAL A CA 1
ATOM 686 C C . VAL A 1 91 ? -3.022 -9.850 -12.548 1.00 86.62 91 VAL A C 1
ATOM 688 O O . VAL A 1 91 ? -2.667 -10.616 -13.444 1.00 86.62 91 VAL A O 1
ATOM 691 N N . ASP A 1 92 ? -3.835 -8.818 -12.767 1.00 87.56 92 ASP A N 1
ATOM 692 C CA . ASP A 1 92 ? -4.302 -8.454 -14.102 1.00 87.56 92 ASP A CA 1
ATOM 693 C C . ASP A 1 92 ? -3.142 -8.016 -15.004 1.00 87.56 92 ASP A C 1
ATOM 695 O O . ASP A 1 92 ? -2.970 -8.575 -16.086 1.00 87.56 92 ASP A O 1
ATOM 699 N N . ALA A 1 93 ? -2.269 -7.130 -14.516 1.00 86.81 93 ALA A N 1
ATOM 700 C CA . ALA A 1 93 ? -1.068 -6.710 -15.231 1.00 86.81 93 ALA A CA 1
ATOM 701 C C . ALA A 1 93 ? -0.202 -7.914 -15.638 1.00 86.81 93 ALA A C 1
ATOM 703 O O . ALA A 1 93 ? 0.121 -8.070 -16.814 1.00 86.81 93 ALA A O 1
ATOM 704 N N . PHE A 1 94 ? 0.103 -8.831 -14.713 1.00 87.88 94 PHE A N 1
ATOM 705 C CA . PHE A 1 94 ? 0.879 -10.040 -15.018 1.00 87.88 94 PHE A CA 1
ATOM 706 C C . PHE A 1 94 ? 0.226 -10.903 -16.104 1.00 87.88 94 PHE A C 1
ATOM 708 O O . PHE A 1 94 ? 0.910 -11.359 -17.023 1.00 87.88 94 PHE A O 1
ATOM 715 N N . LYS A 1 95 ? -1.099 -11.094 -16.048 1.00 89.19 95 LYS A N 1
ATOM 716 C CA . LYS A 1 95 ? -1.838 -11.834 -17.083 1.00 89.19 95 LYS A CA 1
ATOM 717 C C . LYS A 1 95 ? -1.735 -11.162 -18.447 1.00 89.19 95 LYS A C 1
ATOM 719 O O . LYS A 1 95 ? -1.530 -11.856 -19.441 1.00 89.19 95 LYS A O 1
ATOM 724 N N . GLN A 1 96 ? -1.859 -9.837 -18.497 1.00 89.81 96 GLN A N 1
ATOM 725 C CA . GLN A 1 96 ? -1.730 -9.072 -19.735 1.00 89.81 96 GLN A CA 1
ATOM 726 C C . GLN A 1 96 ? -0.318 -9.143 -20.328 1.00 89.81 96 GLN A C 1
ATOM 728 O O . GLN A 1 96 ? -0.165 -9.191 -21.545 1.00 89.81 96 GLN A O 1
ATOM 733 N N . LEU A 1 97 ? 0.714 -9.176 -19.485 1.00 90.75 97 LEU A N 1
ATOM 734 C CA . LEU A 1 97 ? 2.099 -9.334 -19.927 1.00 90.75 97 LEU A CA 1
ATOM 735 C C . LEU A 1 97 ? 2.339 -10.742 -20.484 1.00 90.75 97 LEU A C 1
ATOM 737 O O . LEU A 1 97 ? 2.838 -10.898 -21.599 1.00 90.75 97 LEU A O 1
ATOM 741 N N . THR A 1 98 ? 1.894 -11.772 -19.762 1.00 90.00 98 THR A N 1
ATOM 742 C CA . THR A 1 98 ? 2.036 -13.167 -20.206 1.00 90.00 98 THR A CA 1
ATOM 743 C C . THR A 1 98 ? 1.265 -13.440 -21.501 1.00 90.00 98 THR A C 1
ATOM 745 O O . THR A 1 98 ? 1.773 -14.143 -22.371 1.00 90.00 98 THR A O 1
ATOM 748 N N . SER A 1 99 ? 0.072 -12.859 -21.689 1.00 92.44 99 SER A N 1
ATOM 749 C CA . SER A 1 99 ? -0.709 -13.041 -22.925 1.00 92.44 99 SER A CA 1
ATOM 750 C C . SER A 1 99 ? -0.052 -12.416 -24.159 1.00 92.44 99 SER A C 1
ATOM 752 O O . SER A 1 99 ? -0.295 -12.875 -25.274 1.00 92.44 99 SER A O 1
ATOM 754 N N . ARG A 1 100 ? 0.824 -11.420 -23.968 1.00 91.94 100 ARG A N 1
ATOM 755 C CA . ARG A 1 100 ? 1.673 -10.832 -25.018 1.00 91.94 100 ARG A CA 1
ATOM 756 C C . ARG A 1 100 ? 3.004 -11.571 -25.203 1.00 91.94 100 ARG A C 1
ATOM 758 O O . ARG A 1 100 ? 3.846 -11.115 -25.968 1.00 91.94 100 ARG A O 1
ATOM 765 N N . GLY A 1 101 ? 3.205 -12.697 -24.514 1.00 91.38 101 GLY A N 1
ATOM 766 C CA . GLY A 1 101 ? 4.437 -13.487 -24.582 1.00 91.38 101 GLY A CA 1
ATOM 767 C C . GLY A 1 101 ? 5.614 -12.878 -23.816 1.00 91.38 101 GLY A C 1
ATOM 768 O O . GLY A 1 101 ? 6.757 -13.260 -24.056 1.00 91.38 101 GLY A O 1
ATOM 769 N N . ILE A 1 102 ? 5.359 -11.933 -22.907 1.00 90.88 102 ILE A N 1
ATOM 770 C CA . ILE A 1 102 ? 6.398 -11.258 -22.127 1.00 90.88 102 ILE A CA 1
ATOM 771 C C . ILE A 1 102 ? 6.723 -12.102 -20.894 1.00 90.88 102 ILE A C 1
ATOM 773 O O . ILE A 1 102 ? 5.853 -12.384 -20.068 1.00 90.88 102 ILE A O 1
ATOM 777 N N . VAL A 1 103 ? 7.991 -12.492 -20.771 1.00 88.56 103 VAL A N 1
ATOM 778 C CA . VAL A 1 103 ? 8.515 -13.269 -19.642 1.00 88.56 103 VAL A CA 1
ATOM 779 C C . VAL A 1 103 ? 9.192 -12.321 -18.659 1.00 88.56 103 VAL A C 1
ATOM 781 O O . VAL A 1 103 ? 10.084 -11.565 -19.035 1.00 88.56 103 VAL A O 1
ATOM 784 N N . ILE A 1 104 ? 8.777 -12.371 -17.395 1.00 84.44 104 ILE A N 1
ATOM 785 C CA . ILE A 1 104 ? 9.318 -11.518 -16.333 1.00 84.44 104 ILE A CA 1
ATOM 786 C C . ILE A 1 104 ? 10.267 -12.357 -15.488 1.00 84.44 104 ILE A C 1
ATOM 788 O O . ILE A 1 104 ? 9.858 -13.355 -14.894 1.00 84.44 104 ILE A O 1
ATOM 792 N N . ASN A 1 105 ? 11.531 -11.945 -15.433 1.00 84.06 105 ASN A N 1
ATOM 793 C CA . ASN A 1 105 ? 12.530 -12.576 -14.586 1.00 84.06 105 ASN A CA 1
ATOM 794 C C . ASN A 1 105 ? 12.589 -11.859 -13.228 1.00 84.06 105 ASN A C 1
ATOM 796 O O . ASN A 1 105 ? 12.960 -10.690 -13.162 1.00 84.06 105 ASN A O 1
ATOM 800 N N . MET A 1 106 ? 12.224 -12.573 -12.163 1.00 81.00 106 MET A N 1
ATOM 801 C CA . MET A 1 106 ? 12.236 -12.083 -10.776 1.00 81.00 106 MET A CA 1
ATOM 802 C C . MET A 1 106 ? 13.464 -12.569 -9.986 1.00 81.00 106 MET A C 1
ATOM 804 O O . MET A 1 106 ? 13.585 -12.268 -8.803 1.00 81.00 106 MET A O 1
ATOM 808 N N . GLU A 1 107 ? 14.350 -13.357 -10.603 1.00 81.69 107 GLU A N 1
ATOM 809 C CA . GLU A 1 107 ? 15.535 -13.935 -9.952 1.00 81.69 107 GLU A CA 1
ATOM 810 C C . GLU A 1 107 ? 16.722 -12.965 -9.934 1.00 81.69 107 GLU A C 1
ATOM 812 O O . GLU A 1 107 ? 17.614 -13.082 -9.094 1.00 81.69 107 GLU A O 1
ATOM 817 N N . LEU A 1 108 ? 16.742 -12.004 -10.861 1.00 74.12 108 LEU A N 1
ATOM 818 C CA . LEU A 1 108 ? 17.799 -11.005 -10.945 1.00 74.12 108 LEU A CA 1
ATOM 819 C C . LEU A 1 108 ? 17.544 -9.859 -9.954 1.00 74.12 108 LEU A C 1
ATOM 821 O O . LEU A 1 108 ? 16.402 -9.410 -9.817 1.00 74.12 108 LEU A O 1
ATOM 825 N N . PRO A 1 109 ? 18.590 -9.346 -9.279 1.00 69.19 109 PRO A N 1
ATOM 826 C CA . PRO A 1 109 ? 18.446 -8.167 -8.438 1.00 69.19 109 PRO A CA 1
ATOM 827 C C . PRO A 1 109 ? 18.043 -6.947 -9.287 1.00 69.19 109 PRO A C 1
ATOM 829 O O . PRO A 1 109 ? 18.403 -6.878 -10.467 1.00 69.19 109 PRO A O 1
ATOM 832 N N . PRO A 1 110 ? 17.340 -5.956 -8.704 1.00 66.94 110 PRO A N 1
ATOM 833 C CA . PRO A 1 110 ? 17.032 -4.708 -9.392 1.00 66.94 110 PRO A CA 1
ATOM 834 C C . PRO A 1 110 ? 18.317 -4.053 -9.910 1.00 66.94 110 PRO A C 1
ATOM 836 O O . PRO A 1 110 ? 19.267 -3.840 -9.155 1.00 66.94 110 PRO A O 1
ATOM 839 N N . VAL A 1 111 ? 18.360 -3.747 -11.204 1.00 69.62 111 VAL A N 1
ATOM 840 C CA . VAL A 1 111 ? 19.548 -3.165 -11.835 1.00 69.62 111 VAL A CA 1
ATOM 841 C C . VAL A 1 111 ? 19.634 -1.691 -11.462 1.00 69.62 111 VAL A C 1
ATOM 843 O O . VAL A 1 111 ? 18.870 -0.914 -12.007 1.00 69.62 111 VAL A O 1
ATOM 846 N N . GLY A 1 112 ? 20.533 -1.306 -10.551 1.00 62.34 112 GLY A N 1
ATOM 847 C CA . GLY A 1 112 ? 21.067 0.062 -10.397 1.00 62.34 112 GLY A CA 1
ATOM 848 C C . GLY A 1 112 ? 20.087 1.245 -10.309 1.00 62.34 112 GLY A C 1
ATOM 849 O O . GLY A 1 112 ? 20.528 2.385 -10.424 1.00 62.34 112 GLY A O 1
ATOM 850 N N . LEU A 1 113 ? 18.783 1.020 -10.134 1.00 65.38 113 LEU A N 1
ATOM 851 C CA . LEU A 1 113 ? 17.789 2.086 -10.089 1.00 65.38 113 LEU A CA 1
ATOM 852 C C . LEU A 1 113 ? 17.804 2.735 -8.701 1.00 65.38 113 LEU A C 1
ATOM 854 O O . LEU A 1 113 ? 17.756 2.016 -7.699 1.00 65.38 113 LEU A O 1
ATOM 858 N N . PRO A 1 114 ? 17.837 4.075 -8.604 1.00 61.31 114 PRO A N 1
ATOM 859 C CA . PRO A 1 114 ? 17.692 4.732 -7.316 1.00 61.31 114 PRO A CA 1
ATOM 860 C C . PRO A 1 114 ? 16.316 4.394 -6.728 1.00 61.31 114 PRO A C 1
ATOM 862 O O . PRO A 1 114 ? 15.309 4.441 -7.433 1.00 61.31 114 PRO A O 1
ATOM 865 N N . GLU A 1 115 ? 16.251 4.077 -5.430 1.00 60.25 115 GLU A N 1
ATOM 866 C CA . GLU A 1 115 ? 14.993 3.733 -4.738 1.00 60.25 115 GLU A CA 1
ATOM 867 C C . GLU A 1 115 ? 13.917 4.826 -4.888 1.00 60.25 115 GLU A C 1
ATOM 869 O O . GLU A 1 115 ? 12.720 4.541 -4.873 1.00 60.25 115 GLU A O 1
ATOM 874 N N . SER A 1 116 ? 14.340 6.077 -5.099 1.00 58.16 116 SER A N 1
ATOM 875 C CA . SER A 1 116 ? 13.473 7.230 -5.355 1.00 58.16 116 SER A CA 1
ATOM 876 C C . SER A 1 116 ? 12.788 7.221 -6.722 1.00 58.16 116 SER A C 1
ATOM 878 O O . SER A 1 116 ? 11.856 7.996 -6.922 1.00 58.16 116 SER A O 1
ATOM 880 N N . ALA A 1 117 ? 13.222 6.376 -7.662 1.00 60.50 117 ALA A N 1
ATOM 881 C CA . ALA A 1 117 ? 12.664 6.350 -9.007 1.00 60.50 117 ALA A CA 1
ATOM 882 C C . ALA A 1 117 ? 11.211 5.854 -9.005 1.00 60.50 117 ALA A C 1
ATOM 884 O O . ALA A 1 117 ? 10.433 6.281 -9.850 1.00 60.50 117 ALA A O 1
ATOM 885 N N . GLY A 1 118 ? 10.831 4.985 -8.055 1.00 63.03 118 GLY A N 1
ATOM 886 C CA . GLY A 1 118 ? 9.441 4.554 -7.861 1.00 63.03 118 GLY A CA 1
ATOM 887 C C . GLY A 1 118 ? 8.765 3.981 -9.113 1.00 63.03 118 GLY A C 1
ATOM 888 O O . GLY A 1 118 ? 7.538 4.009 -9.201 1.00 63.03 118 GLY A O 1
ATOM 889 N N . VAL A 1 119 ? 9.541 3.513 -10.098 1.00 67.75 119 VAL A N 1
ATOM 890 C CA . VAL A 1 119 ? 9.003 3.239 -11.432 1.00 67.75 119 VAL A CA 1
ATOM 891 C C . VAL A 1 119 ? 8.301 1.895 -11.473 1.00 67.75 119 VAL A C 1
ATOM 893 O O . VAL A 1 119 ? 8.820 0.877 -11.014 1.00 67.75 119 VAL A O 1
ATOM 896 N N . GLN A 1 120 ? 7.104 1.911 -12.047 1.00 75.19 120 GLN A N 1
ATOM 897 C CA . GLN A 1 120 ? 6.253 0.749 -12.227 1.00 75.19 120 GLN A CA 1
ATOM 898 C C . GLN A 1 120 ? 5.829 0.648 -13.687 1.00 75.19 120 GLN A C 1
ATOM 900 O O . GLN A 1 120 ? 5.681 1.652 -14.381 1.00 75.19 120 GLN A O 1
ATOM 905 N N . ILE A 1 121 ? 5.611 -0.584 -14.134 1.00 85.69 121 ILE A N 1
ATOM 906 C CA . ILE A 1 121 ? 4.974 -0.852 -15.421 1.00 85.69 121 ILE A CA 1
ATOM 907 C C . ILE A 1 121 ? 3.551 -0.297 -15.348 1.00 85.69 121 ILE A C 1
ATOM 909 O O . ILE A 1 121 ? 2.837 -0.555 -14.376 1.00 85.69 121 ILE A O 1
ATOM 913 N N . SER A 1 122 ? 3.135 0.446 -16.367 1.00 88.25 122 SER A N 1
ATOM 914 C CA . SER A 1 122 ? 1.786 1.007 -16.441 1.00 88.25 122 SER A CA 1
ATOM 915 C C . SER A 1 122 ? 1.147 0.762 -17.805 1.00 88.25 122 SER A C 1
ATOM 917 O O . SER A 1 122 ? 1.795 0.291 -18.740 1.00 88.25 122 SER A O 1
ATOM 919 N N . PHE A 1 123 ? -0.157 1.012 -17.893 1.00 90.25 123 PHE A N 1
ATOM 920 C CA . PHE A 1 123 ? -0.941 0.840 -19.111 1.00 90.25 123 PHE A CA 1
ATOM 921 C C . PHE A 1 123 ? -1.670 2.147 -19.415 1.00 90.25 123 PHE A C 1
ATOM 923 O O . PHE A 1 123 ? -2.265 2.742 -18.512 1.00 90.25 123 PHE A O 1
ATOM 930 N N . ASP A 1 124 ? -1.631 2.591 -20.669 1.00 90.00 124 ASP A N 1
ATOM 931 C CA . ASP A 1 124 ? -2.373 3.775 -21.098 1.00 90.00 124 ASP A CA 1
ATOM 932 C C . ASP A 1 124 ? -3.865 3.478 -21.351 1.00 90.00 124 ASP A C 1
ATOM 934 O O . ASP A 1 124 ? -4.363 2.359 -21.204 1.00 90.00 124 ASP A O 1
ATOM 938 N N . HIS A 1 125 ? -4.600 4.506 -21.773 1.00 90.88 125 HIS A N 1
ATOM 939 C CA . HIS A 1 125 ? -6.023 4.418 -22.108 1.00 90.88 125 HIS A CA 1
ATOM 940 C C . HIS A 1 125 ? -6.327 3.516 -23.321 1.00 90.88 125 HIS A C 1
ATOM 942 O O . HIS A 1 125 ? -7.474 3.109 -23.499 1.00 90.88 125 HIS A O 1
ATOM 948 N N . LEU A 1 126 ? -5.325 3.191 -24.144 1.00 91.50 126 LEU A N 1
ATOM 949 C CA . LEU A 1 126 ? -5.414 2.272 -25.283 1.00 91.50 126 LEU A CA 1
ATOM 950 C C . LEU A 1 126 ? -4.904 0.865 -24.937 1.00 91.50 126 LEU A C 1
ATOM 952 O O . LEU A 1 126 ? -4.772 0.016 -25.823 1.00 91.50 126 LEU A O 1
ATOM 956 N N . ASN A 1 127 ? -4.629 0.606 -23.657 1.00 89.50 127 ASN A N 1
ATOM 957 C CA . ASN A 1 127 ? -4.037 -0.625 -23.162 1.00 89.50 127 ASN A CA 1
ATOM 958 C C . ASN A 1 127 ? -2.645 -0.926 -23.761 1.00 89.50 127 ASN A C 1
ATOM 960 O O . ASN A 1 127 ? -2.270 -2.085 -23.966 1.00 89.50 127 ASN A O 1
ATOM 964 N N . LYS A 1 128 ? -1.871 0.112 -24.078 1.00 91.75 128 LYS A N 1
ATOM 965 C CA . LYS A 1 128 ? -0.457 0.031 -24.459 1.00 91.75 128 LYS A CA 1
ATOM 966 C C . LYS A 1 128 ? 0.401 0.056 -23.212 1.00 91.75 128 LYS A C 1
ATOM 968 O O . LYS A 1 128 ? 0.089 0.766 -22.261 1.00 91.75 128 LYS A O 1
ATOM 973 N N . ILE A 1 129 ? 1.449 -0.761 -23.201 1.00 92.19 129 ILE A N 1
ATOM 974 C CA . ILE A 1 129 ? 2.307 -0.873 -22.025 1.00 92.19 129 ILE A CA 1
ATOM 975 C C . ILE A 1 129 ? 3.334 0.249 -22.048 1.00 92.19 129 ILE A C 1
ATOM 977 O O . ILE A 1 129 ? 3.920 0.537 -23.089 1.00 92.19 129 ILE A O 1
ATOM 981 N N . HIS A 1 130 ? 3.550 0.841 -20.888 1.00 92.38 130 HIS A N 1
ATOM 982 C CA . HIS A 1 130 ? 4.556 1.846 -20.612 1.00 92.38 130 HIS A CA 1
ATOM 983 C C . HIS A 1 130 ? 5.603 1.239 -19.677 1.00 92.38 130 HIS A C 1
ATOM 985 O O . HIS A 1 130 ? 5.273 0.747 -18.590 1.00 92.38 130 HIS A O 1
ATOM 991 N N . TRP A 1 131 ? 6.85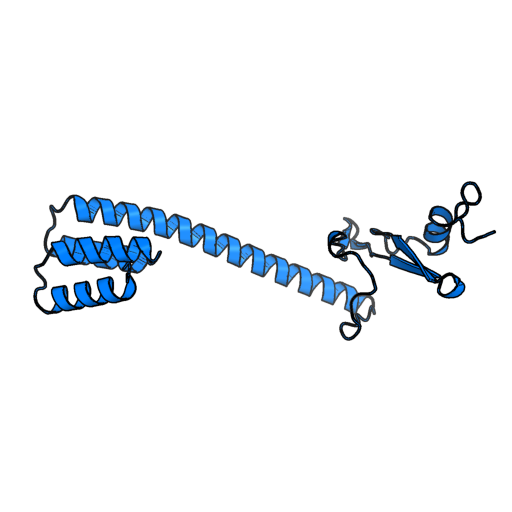4 1.220 -20.135 1.00 89.38 131 TRP A N 1
ATOM 992 C CA . TRP A 1 131 ? 7.965 0.537 -19.484 1.00 89.38 131 TRP A CA 1
ATOM 993 C C . TRP A 1 131 ? 9.053 1.513 -19.033 1.00 89.38 131 TRP A C 1
ATOM 995 O O . TRP A 1 131 ? 9.454 2.372 -19.821 1.00 89.38 131 TRP A O 1
ATOM 1005 N N . PRO A 1 132 ? 9.629 1.316 -17.836 1.00 89.06 132 PRO A N 1
ATOM 1006 C CA . PRO A 1 132 ? 10.980 1.788 -17.571 1.00 89.06 132 PRO A CA 1
ATOM 1007 C C . PRO A 1 132 ? 11.981 1.080 -18.485 1.00 89.06 132 PRO A C 1
ATOM 1009 O O . PRO A 1 132 ? 11.977 -0.149 -18.575 1.00 89.06 132 PRO A O 1
ATOM 1012 N N . VAL A 1 133 ? 12.889 1.836 -19.098 1.00 89.25 133 VAL A N 1
ATOM 1013 C CA . VAL A 1 133 ? 13.979 1.289 -19.915 1.00 89.25 133 VAL A CA 1
ATOM 1014 C C . VAL A 1 133 ? 15.311 1.819 -19.404 1.00 89.25 133 VAL A C 1
ATOM 1016 O O . VAL A 1 133 ? 15.527 3.026 -19.322 1.00 89.25 133 VAL A O 1
ATOM 1019 N N . LEU A 1 134 ? 16.213 0.898 -19.071 1.00 88.56 134 LEU A N 1
ATOM 1020 C CA . LEU A 1 134 ? 17.589 1.197 -18.694 1.00 88.56 134 LEU A CA 1
ATOM 1021 C C . LEU A 1 134 ? 18.511 0.899 -19.879 1.00 88.56 134 LEU A C 1
ATOM 1023 O O . LEU A 1 134 ? 18.593 -0.241 -20.339 1.00 88.56 134 LEU A O 1
ATOM 1027 N N . PHE A 1 135 ? 19.220 1.918 -20.346 1.00 90.31 135 PHE A N 1
ATOM 1028 C CA . PHE A 1 135 ? 20.300 1.793 -21.311 1.00 90.31 135 PHE A CA 1
ATOM 1029 C C . PHE A 1 135 ? 21.615 1.668 -20.551 1.00 90.31 135 PHE A C 1
ATOM 1031 O O . PHE A 1 135 ? 21.918 2.481 -19.683 1.00 90.31 135 PHE A O 1
ATOM 1038 N N . MET A 1 136 ? 22.390 0.632 -20.855 1.00 88.88 136 MET A N 1
ATOM 1039 C CA . MET A 1 136 ? 23.700 0.405 -20.250 1.00 88.88 136 MET A CA 1
ATOM 1040 C C . MET A 1 136 ? 24.770 0.554 -21.325 1.00 88.88 136 MET A C 1
ATOM 1042 O O . MET A 1 136 ? 24.641 -0.036 -22.398 1.00 88.88 136 MET A O 1
ATOM 1046 N N . TYR A 1 137 ? 25.834 1.288 -21.007 1.00 90.94 137 TYR A N 1
ATOM 1047 C CA . TYR A 1 137 ? 27.009 1.489 -21.853 1.00 90.94 137 TYR A CA 1
ATOM 1048 C C . TYR A 1 137 ? 28.234 0.893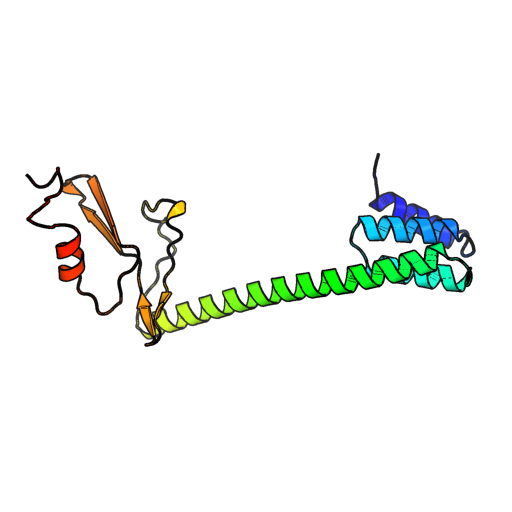 -21.135 1.00 90.94 137 TYR A C 1
ATOM 1050 O O . TYR A 1 137 ? 28.956 1.610 -20.434 1.00 90.94 137 TYR A O 1
ATOM 1058 N N . PRO A 1 138 ? 28.470 -0.433 -21.246 1.00 89.44 138 PRO A N 1
ATOM 1059 C CA . PRO A 1 138 ? 29.489 -1.126 -20.454 1.00 89.44 138 PRO A CA 1
ATOM 1060 C C . PRO A 1 138 ? 30.910 -0.632 -20.720 1.00 89.44 138 PRO A C 1
ATOM 1062 O O . PRO A 1 138 ? 31.724 -0.621 -19.803 1.00 89.44 138 PRO A O 1
ATOM 1065 N N . GLU A 1 139 ? 31.193 -0.197 -21.950 1.00 90.50 139 GLU A N 1
ATOM 1066 C CA . GLU A 1 139 ? 32.507 0.319 -22.357 1.00 90.50 139 GLU A CA 1
ATOM 1067 C C . GLU A 1 139 ? 32.933 1.542 -21.535 1.00 90.50 139 GLU A C 1
ATOM 1069 O O . GLU A 1 139 ? 34.107 1.689 -21.206 1.00 90.50 139 GLU A O 1
ATOM 1074 N N . PHE A 1 140 ? 31.966 2.371 -21.136 1.00 88.31 140 PHE A N 1
ATOM 1075 C CA . PHE A 1 140 ? 32.192 3.602 -20.376 1.00 88.31 140 PHE A CA 1
ATOM 1076 C C . PHE A 1 140 ? 31.757 3.485 -18.910 1.00 88.31 140 PHE A C 1
ATOM 1078 O O . PHE A 1 140 ? 31.911 4.433 -18.140 1.00 88.31 140 PHE A O 1
ATOM 1085 N N . GLY A 1 141 ? 31.194 2.337 -18.514 1.00 87.56 141 GLY A N 1
ATOM 1086 C CA . GLY A 1 141 ? 30.611 2.140 -17.187 1.00 87.56 141 GLY A CA 1
ATOM 1087 C C . GLY A 1 141 ? 29.452 3.098 -16.889 1.00 87.56 141 GLY A C 1
ATOM 1088 O O . GLY A 1 141 ? 29.278 3.494 -15.740 1.00 87.56 141 GLY A O 1
ATOM 1089 N N . GLN A 1 142 ? 28.694 3.499 -17.915 1.00 87.25 142 GLN A N 1
ATOM 1090 C CA . GLN A 1 142 ? 27.606 4.478 -17.811 1.00 87.25 142 GLN A CA 1
ATOM 1091 C C . GLN A 1 142 ? 26.236 3.827 -17.988 1.00 87.25 142 GLN A C 1
ATOM 1093 O O . GLN A 1 142 ? 26.106 2.774 -18.620 1.00 87.25 142 GLN A O 1
ATOM 1098 N N . THR A 1 143 ? 25.199 4.479 -17.465 1.00 88.31 143 THR A N 1
ATOM 1099 C CA . THR A 1 143 ? 23.805 4.058 -17.639 1.00 88.31 143 THR A CA 1
ATOM 1100 C C . THR A 1 143 ? 22.885 5.258 -17.790 1.00 88.31 143 THR A C 1
ATOM 1102 O O . THR A 1 143 ? 22.991 6.195 -17.002 1.00 88.31 143 THR A O 1
ATOM 1105 N N . ASP A 1 144 ? 21.929 5.172 -18.708 1.00 88.50 144 ASP A N 1
ATOM 1106 C CA . ASP A 1 144 ? 20.817 6.112 -18.825 1.00 88.50 144 ASP A CA 1
ATOM 1107 C C . ASP A 1 144 ? 19.502 5.425 -18.489 1.00 88.50 144 ASP A C 1
ATOM 1109 O O . ASP A 1 144 ? 19.282 4.258 -18.822 1.00 88.50 144 ASP A O 1
ATOM 1113 N N . PHE A 1 145 ? 18.596 6.165 -17.863 1.00 86.88 145 PHE A N 1
ATOM 1114 C CA . PHE A 1 145 ? 17.299 5.646 -17.467 1.00 86.88 145 PHE A CA 1
ATOM 1115 C C . PHE A 1 145 ? 16.162 6.479 -18.046 1.00 86.88 145 PHE A C 1
ATOM 1117 O O . PHE A 1 145 ? 16.037 7.668 -17.758 1.00 86.88 145 PHE A O 1
ATOM 1124 N N . VAL A 1 146 ? 15.295 5.828 -18.821 1.00 88.44 146 VAL A N 1
ATOM 1125 C CA . VAL A 1 146 ? 14.056 6.412 -19.332 1.00 88.44 146 VAL A CA 1
ATOM 1126 C C . VAL A 1 146 ? 12.899 5.836 -18.528 1.00 88.44 146 VAL A C 1
ATOM 1128 O O . VAL A 1 146 ? 12.640 4.635 -18.566 1.00 88.44 146 VAL A O 1
ATOM 1131 N N . GLN A 1 147 ? 12.219 6.696 -17.772 1.00 87.19 147 GLN A N 1
ATOM 1132 C CA . GLN A 1 147 ? 11.182 6.280 -16.822 1.00 87.19 147 GLN A CA 1
ATOM 1133 C C . GLN A 1 147 ? 9.922 5.742 -17.503 1.00 87.19 147 GLN A C 1
ATOM 1135 O O . GLN A 1 147 ? 9.269 4.857 -16.956 1.00 87.19 147 GLN A O 1
ATOM 1140 N N . ASP A 1 148 ? 9.583 6.288 -18.670 1.00 90.31 148 ASP A N 1
ATOM 1141 C CA . ASP A 1 148 ? 8.319 6.019 -19.341 1.00 90.31 148 ASP A CA 1
ATOM 1142 C C . ASP A 1 148 ? 8.511 5.868 -20.858 1.00 90.31 148 ASP A C 1
ATOM 1144 O O . ASP A 1 148 ? 8.695 6.847 -21.585 1.00 90.31 148 ASP A O 1
ATOM 1148 N N . VAL A 1 149 ? 8.491 4.621 -21.334 1.00 92.56 149 VAL A N 1
ATOM 1149 C CA . VAL A 1 149 ? 8.583 4.264 -22.753 1.00 92.56 149 VAL A CA 1
ATOM 1150 C C . VAL A 1 149 ? 7.372 3.432 -23.150 1.00 92.56 149 VAL A C 1
ATOM 1152 O O . VAL A 1 149 ? 7.226 2.283 -22.731 1.00 92.56 149 VAL A O 1
ATOM 1155 N N . ALA A 1 150 ? 6.518 3.988 -24.007 1.00 93.69 150 ALA A N 1
ATOM 1156 C CA . ALA A 1 150 ? 5.389 3.249 -24.558 1.00 93.69 150 ALA A CA 1
ATOM 1157 C C . ALA A 1 150 ? 5.858 2.125 -25.503 1.00 93.69 150 ALA A C 1
ATOM 1159 O O . ALA A 1 150 ? 6.822 2.289 -26.247 1.00 93.69 150 ALA A O 1
ATOM 1160 N N . GLU A 1 151 ? 5.136 1.003 -25.546 1.00 91.94 151 GLU A N 1
ATOM 1161 C CA . GLU A 1 151 ? 5.526 -0.204 -26.300 1.00 91.94 151 GLU A CA 1
ATOM 1162 C C . GLU A 1 151 ? 5.688 0.006 -27.818 1.00 91.94 151 GLU A C 1
ATOM 1164 O O . GLU A 1 151 ? 6.322 -0.802 -28.492 1.00 91.94 151 GLU A O 1
ATOM 1169 N N . TYR A 1 152 ? 5.107 1.073 -28.374 1.00 92.75 152 TYR A N 1
ATOM 1170 C CA . TYR A 1 152 ? 5.223 1.428 -29.792 1.00 92.75 152 TYR A CA 1
ATOM 1171 C C . TYR A 1 152 ? 6.420 2.343 -30.092 1.00 92.75 152 TYR A C 1
ATOM 1173 O O . TYR A 1 152 ? 6.708 2.624 -31.258 1.00 92.75 152 TYR A O 1
ATOM 1181 N N . VAL A 1 153 ? 7.107 2.841 -29.061 1.00 94.88 153 VAL A N 1
ATOM 1182 C CA . VAL A 1 153 ? 8.301 3.669 -29.216 1.00 94.88 153 VAL A CA 1
ATOM 1183 C C . VAL A 1 153 ? 9.475 2.774 -29.593 1.00 94.88 153 VAL A C 1
ATOM 1185 O O . VAL A 1 153 ? 9.760 1.761 -28.961 1.00 94.88 153 VAL A O 1
ATOM 1188 N N . THR A 1 154 ? 10.177 3.155 -30.656 1.00 94.75 154 THR A N 1
ATOM 1189 C CA . THR A 1 154 ? 11.361 2.414 -31.099 1.00 94.75 154 THR A CA 1
ATOM 1190 C C . THR A 1 154 ? 12.575 2.754 -30.243 1.00 94.75 154 THR A C 1
ATOM 1192 O O . THR A 1 154 ? 12.765 3.903 -29.848 1.00 94.75 154 THR A O 1
ATOM 1195 N N . ILE A 1 155 ? 13.474 1.784 -30.075 1.00 93.50 155 ILE A N 1
ATOM 1196 C CA . ILE A 1 155 ? 14.765 1.996 -29.404 1.00 93.50 155 ILE A CA 1
ATOM 1197 C C . ILE A 1 155 ? 15.559 3.143 -30.045 1.00 93.50 155 ILE A C 1
ATOM 1199 O O . ILE A 1 155 ? 16.159 3.950 -29.342 1.00 93.50 155 ILE A O 1
ATOM 1203 N N . LYS A 1 156 ? 15.503 3.278 -31.377 1.00 93.62 156 LYS A N 1
ATOM 1204 C CA . LYS A 1 156 ? 16.133 4.391 -32.104 1.00 93.62 156 LYS A CA 1
ATOM 1205 C C . LYS A 1 156 ? 15.621 5.753 -31.630 1.00 93.62 156 LYS A C 1
ATOM 1207 O O . LYS A 1 156 ? 16.408 6.686 -31.524 1.00 93.62 156 LYS A O 1
ATOM 1212 N N . HIS A 1 157 ? 14.319 5.873 -31.372 1.00 93.31 157 HIS A N 1
ATOM 1213 C CA . HIS A 1 157 ? 13.738 7.118 -30.884 1.00 93.31 157 HIS A CA 1
ATOM 1214 C C . HIS A 1 157 ? 14.246 7.448 -29.477 1.00 93.31 157 HIS A C 1
ATOM 1216 O O . HIS A 1 157 ? 14.707 8.565 -29.259 1.00 93.31 157 HIS A O 1
ATOM 1222 N N . CYS A 1 158 ? 14.260 6.467 -28.569 1.00 92.81 158 CYS A N 1
ATOM 1223 C CA . CYS A 1 158 ? 14.830 6.640 -27.230 1.00 92.81 158 CYS A CA 1
ATOM 1224 C C . CYS A 1 158 ? 16.298 7.089 -27.300 1.00 92.81 158 CYS A C 1
ATOM 1226 O O . CYS A 1 158 ? 16.667 8.097 -26.707 1.00 92.81 158 CYS A O 1
ATOM 1228 N N . LEU A 1 159 ? 17.121 6.399 -28.096 1.00 91.38 159 LEU A N 1
ATOM 1229 C CA . LEU A 1 159 ? 18.534 6.747 -28.264 1.00 91.38 159 LEU A CA 1
ATOM 1230 C C . LEU A 1 159 ? 18.730 8.131 -28.883 1.00 91.38 159 LEU A C 1
ATOM 1232 O O . LEU A 1 159 ? 19.646 8.832 -28.487 1.00 91.38 159 LEU A O 1
ATOM 1236 N N . SER A 1 160 ? 17.868 8.563 -29.808 1.00 90.44 160 SER A N 1
ATOM 1237 C CA . SER A 1 160 ? 17.970 9.911 -30.384 1.00 90.44 160 SER A CA 1
ATOM 1238 C C . SER A 1 160 ? 17.699 11.035 -29.381 1.00 90.44 160 SER A C 1
ATOM 1240 O O . SER A 1 160 ? 18.129 12.158 -29.616 1.00 90.44 160 SER A O 1
ATOM 1242 N N . GLN A 1 161 ? 16.984 10.741 -28.290 1.00 88.06 161 GLN A N 1
ATOM 1243 C CA . GLN A 1 161 ? 16.756 11.689 -27.198 1.00 88.06 161 GLN A CA 1
ATOM 1244 C C . GLN A 1 161 ? 17.919 11.682 -26.201 1.00 88.06 161 GLN A C 1
ATOM 1246 O O . GLN A 1 161 ? 18.309 12.742 -25.722 1.00 88.06 161 GLN A O 1
ATOM 1251 N N . LEU A 1 162 ? 18.474 10.502 -25.907 1.00 89.06 162 LEU A N 1
ATOM 1252 C CA . LEU A 1 162 ? 19.589 10.343 -24.967 1.00 89.06 162 LEU A CA 1
ATOM 1253 C C . LEU A 1 162 ? 20.927 10.806 -25.561 1.00 89.06 162 LEU A C 1
ATOM 1255 O O . LEU A 1 162 ? 21.695 11.497 -24.904 1.00 89.06 162 LEU A O 1
ATOM 1259 N N . LEU A 1 163 ? 21.190 10.458 -26.820 1.00 88.19 163 LEU A N 1
ATOM 1260 C CA . LEU A 1 163 ? 22.438 10.720 -27.538 1.00 88.19 163 LEU A CA 1
ATOM 1261 C C . LEU A 1 163 ? 22.208 11.820 -28.577 1.00 88.19 163 LEU A C 1
ATOM 1263 O O . LEU A 1 163 ? 22.214 11.583 -29.789 1.00 88.19 163 LEU A O 1
ATOM 1267 N N . THR A 1 164 ? 21.922 13.030 -28.100 1.00 85.50 164 THR A N 1
ATOM 1268 C CA . THR A 1 164 ? 21.643 14.162 -28.987 1.00 85.50 164 THR A CA 1
ATOM 1269 C C . THR A 1 164 ? 22.956 14.689 -29.588 1.00 85.50 164 THR A C 1
ATOM 1271 O O . THR A 1 164 ? 23.826 15.112 -28.835 1.00 85.50 164 THR A O 1
ATOM 1274 N N . PRO A 1 165 ? 23.114 14.781 -30.926 1.00 81.00 165 PRO A N 1
ATOM 1275 C CA . PRO A 1 165 ? 24.368 15.251 -31.537 1.00 81.00 165 PRO A CA 1
ATOM 1276 C C . PRO A 1 165 ? 24.750 16.693 -31.178 1.00 81.00 165 PRO A C 1
ATOM 1278 O O . PRO A 1 165 ? 25.898 17.095 -31.335 1.00 81.00 165 PRO A O 1
ATOM 1281 N N . SER A 1 166 ? 23.772 17.498 -30.758 1.00 84.31 166 SER A N 1
ATOM 1282 C CA . SER A 1 166 ? 23.975 18.880 -30.314 1.00 84.31 166 SER A CA 1
ATOM 1283 C C . SER A 1 166 ? 24.521 18.992 -28.889 1.00 84.31 166 SER A C 1
ATOM 1285 O O . SER A 1 166 ? 25.026 20.055 -28.542 1.00 84.31 166 SER A O 1
ATOM 1287 N N . ASP A 1 167 ? 24.402 17.934 -28.086 1.00 83.44 167 ASP A N 1
ATOM 1288 C CA . ASP A 1 167 ? 24.865 17.866 -26.698 1.00 83.44 167 ASP A CA 1
ATOM 1289 C C . ASP A 1 167 ? 25.304 16.421 -26.397 1.00 83.44 167 ASP A C 1
ATOM 1291 O O . ASP A 1 167 ? 24.563 15.659 -25.768 1.00 83.44 167 ASP A O 1
ATOM 1295 N N . PRO A 1 168 ? 26.444 15.982 -26.968 1.00 83.12 168 PRO A N 1
ATOM 1296 C CA . PRO A 1 168 ? 26.897 14.612 -26.813 1.00 83.12 168 PRO A CA 1
ATOM 1297 C C . PRO A 1 168 ? 27.312 14.347 -25.360 1.00 83.12 168 PRO A C 1
ATOM 1299 O O . PRO A 1 168 ? 27.835 15.242 -24.684 1.00 83.12 168 PRO A O 1
ATOM 1302 N N . PRO A 1 169 ? 27.138 13.111 -24.867 1.00 84.44 169 PRO A N 1
ATOM 1303 C CA . PRO A 1 169 ? 27.629 12.744 -23.552 1.00 84.44 169 PRO A CA 1
ATOM 1304 C C . PRO A 1 169 ? 29.144 12.982 -23.428 1.00 84.44 169 PRO A C 1
ATOM 1306 O O . PRO A 1 169 ? 29.888 12.756 -24.379 1.00 84.44 169 PRO A O 1
ATOM 1309 N N . PRO A 1 170 ? 29.652 13.354 -22.240 1.00 84.56 170 PRO A N 1
ATOM 1310 C CA . PRO A 1 170 ? 31.062 13.713 -22.046 1.00 84.56 170 PRO A CA 1
ATOM 1311 C C . PRO A 1 170 ? 32.049 12.555 -22.268 1.00 84.56 170 PRO A C 1
ATOM 1313 O O . PRO A 1 170 ? 33.258 12.772 -22.281 1.00 84.56 170 PRO A O 1
ATOM 1316 N N . TRP A 1 171 ? 31.544 11.328 -22.378 1.00 84.50 171 TRP A N 1
ATOM 1317 C CA . TRP A 1 171 ? 32.312 10.115 -22.647 1.00 84.50 171 TRP A CA 1
ATOM 1318 C C . TRP A 1 171 ? 32.334 9.731 -24.137 1.00 84.50 171 TRP A C 1
ATOM 1320 O O . TRP A 1 171 ? 33.115 8.860 -24.506 1.00 84.50 171 TRP A O 1
ATOM 1330 N N . ASP A 1 172 ? 31.514 10.376 -24.973 1.00 77.25 172 ASP A N 1
ATOM 1331 C CA . ASP A 1 172 ? 31.381 10.143 -26.418 1.00 77.25 172 ASP A CA 1
ATOM 1332 C C . ASP A 1 172 ? 32.144 11.236 -27.195 1.00 77.25 172 ASP A C 1
ATOM 1334 O O . ASP A 1 172 ? 31.548 12.162 -27.752 1.00 77.25 172 ASP A O 1
ATOM 1338 N N . VAL A 1 173 ? 33.485 11.182 -27.129 1.00 69.31 173 VAL A N 1
ATOM 1339 C CA . VAL A 1 173 ? 34.423 12.177 -27.702 1.00 69.31 173 VAL A CA 1
ATOM 1340 C C . VAL A 1 173 ? 35.300 11.566 -28.787 1.00 69.31 173 VAL A C 1
ATOM 1342 O O . VAL A 1 173 ? 35.866 10.477 -28.538 1.00 69.31 173 VAL A O 1
#

Organism: Schistocephalus solidus (NCBI:txid70667)